Protein AF-A0A101AFB7-F1 (afdb_monomer_lite)

pLDDT: mean 89.63, std 10.82, range [35.12, 97.94]

Foldseek 3Di:
DAFFCALVNLLVDDLVVQLVLLCVQQVANVLSNVLSVPDDDPDLVRSLVSSLVVLVPDDPVSVQSSQVVDPAPLVPPLCVVLQVVLCVQQVTGDAADDDPDDPVNVSVVSVVLSPDDNVVSVVVRSVSSSVSSSVSSCRNNDPHVTPPPD

Radius of gyration: 16.58 Å; chains: 1; bounding box: 48×24×44 Å

Secondary structure (DSSP, 8-state):
---S--HHHHHHS-HHHHHHHHHHHHS-HHHHHHHHHSPPPSSHHHHHHHHHHHHHHS-HHHHHHHHHHS--GGGSTTTHHHHHHHHHHHSS------SS--HHHHHHHHHHHTTS-HHHHHHHHHHHHHHHHHHHHHHHH-STT-----

Structure (mmCIF, N/CA/C/O backbone):
data_AF-A0A101AFB7-F1
#
_entry.id   AF-A0A101AFB7-F1
#
loop_
_atom_site.group_PDB
_atom_site.id
_atom_site.type_symbol
_atom_site.label_atom_id
_atom_site.label_alt_id
_atom_site.label_comp_id
_atom_site.label_asym_id
_atom_site.label_entity_id
_atom_site.label_seq_id
_atom_site.pdbx_PDB_ins_code
_atom_site.Cartn_x
_atom_site.Cartn_y
_atom_site.Cartn_z
_atom_site.occupancy
_atom_site.B_iso_or_equiv
_atom_site.auth_seq_id
_atom_site.auth_comp_id
_atom_site.auth_asym_id
_atom_site.auth_atom_id
_atom_site.pdbx_PDB_model_num
ATOM 1 N N . MET A 1 1 ? 13.422 -8.293 1.065 1.00 60.72 1 MET A N 1
ATOM 2 C CA . MET A 1 1 ? 12.921 -7.009 0.537 1.00 60.72 1 MET A CA 1
ATOM 3 C C . MET A 1 1 ? 13.975 -6.408 -0.368 1.00 60.72 1 MET A C 1
ATOM 5 O O . MET A 1 1 ? 14.991 -5.926 0.121 1.00 60.72 1 MET A O 1
ATOM 9 N N . HIS A 1 2 ? 13.742 -6.484 -1.674 1.00 71.44 2 HIS A N 1
ATOM 10 C CA . HIS A 1 2 ? 14.530 -5.766 -2.673 1.00 71.44 2 HIS A CA 1
ATOM 11 C C . HIS A 1 2 ? 14.491 -4.256 -2.383 1.00 71.44 2 HIS A C 1
ATOM 13 O O . HIS A 1 2 ? 13.435 -3.726 -2.037 1.00 71.44 2 HIS A O 1
ATOM 19 N N . GLN A 1 3 ? 15.628 -3.572 -2.500 1.00 78.06 3 GLN A N 1
ATOM 20 C CA . GLN A 1 3 ? 15.722 -2.116 -2.379 1.00 78.06 3 GLN A CA 1
ATOM 21 C C . GLN A 1 3 ? 16.582 -1.590 -3.523 1.00 78.06 3 GLN A C 1
ATOM 23 O O . GLN A 1 3 ? 17.601 -2.201 -3.842 1.00 78.06 3 GLN A O 1
ATOM 28 N N . GLY A 1 4 ? 16.174 -0.477 -4.131 1.00 84.88 4 GLY A N 1
ATOM 29 C CA . GLY A 1 4 ? 17.001 0.212 -5.115 1.00 84.88 4 GLY A CA 1
ATOM 30 C C . GLY A 1 4 ? 17.164 -0.446 -6.481 1.00 84.88 4 GLY A C 1
ATOM 31 O O . GLY A 1 4 ? 18.159 -0.165 -7.138 1.00 84.88 4 GLY A O 1
ATOM 32 N N . ILE A 1 5 ? 16.257 -1.331 -6.908 1.00 89.44 5 ILE A N 1
ATOM 33 C CA . ILE A 1 5 ? 16.446 -2.100 -8.152 1.00 89.44 5 ILE A CA 1
ATOM 34 C C . ILE A 1 5 ? 16.411 -1.229 -9.415 1.00 89.44 5 ILE A C 1
ATOM 36 O O . ILE A 1 5 ? 16.959 -1.633 -10.430 1.00 89.44 5 ILE A O 1
ATOM 40 N N . GLY A 1 6 ? 15.773 -0.059 -9.364 1.00 91.56 6 GLY A N 1
ATOM 41 C CA . GLY A 1 6 ? 15.527 0.802 -10.516 1.00 91.56 6 GLY A CA 1
ATOM 42 C C . GLY A 1 6 ? 14.356 0.329 -11.384 1.00 91.56 6 GLY A C 1
ATOM 43 O O . GLY A 1 6 ? 14.082 -0.868 -11.524 1.00 91.56 6 GLY A O 1
ATOM 44 N N . LEU A 1 7 ? 13.650 1.284 -11.998 1.00 93.81 7 LEU A N 1
ATOM 45 C CA . LEU A 1 7 ? 12.508 0.993 -12.871 1.00 93.81 7 LEU A CA 1
ATOM 46 C C . LEU A 1 7 ? 12.906 0.196 -14.117 1.00 93.81 7 LEU A C 1
ATOM 48 O O . LEU A 1 7 ? 12.204 -0.738 -14.496 1.00 93.81 7 LEU A O 1
ATOM 52 N N . GLU A 1 8 ? 14.043 0.522 -14.733 1.00 93.06 8 GLU A N 1
ATOM 53 C CA . GLU A 1 8 ? 14.517 -0.177 -15.931 1.00 93.06 8 GLU A CA 1
ATOM 54 C C . GLU A 1 8 ? 14.802 -1.656 -15.653 1.00 93.06 8 GLU A C 1
ATOM 56 O O . GLU A 1 8 ? 14.323 -2.534 -16.377 1.00 93.06 8 GLU A O 1
ATOM 61 N N . ALA A 1 9 ? 15.508 -1.954 -14.558 1.00 92.88 9 ALA A N 1
ATOM 62 C CA . ALA A 1 9 ? 15.777 -3.335 -14.179 1.00 92.88 9 ALA A CA 1
ATOM 63 C C . ALA A 1 9 ? 14.485 -4.071 -13.808 1.00 92.88 9 ALA A C 1
ATOM 65 O O . ALA A 1 9 ? 14.324 -5.238 -14.168 1.00 92.88 9 ALA A O 1
ATOM 66 N N . PHE A 1 10 ? 13.542 -3.400 -13.132 1.00 95.38 10 PHE A N 1
ATOM 67 C CA . PHE A 1 10 ? 12.218 -3.962 -12.877 1.00 95.38 10 PHE A CA 1
ATOM 68 C C . PHE A 1 10 ? 11.484 -4.289 -14.183 1.00 95.38 10 PHE A C 1
ATOM 70 O O . PHE A 1 10 ? 10.972 -5.400 -14.317 1.00 95.38 10 PHE A O 1
ATOM 77 N N . ASN A 1 11 ? 11.485 -3.389 -15.168 1.00 96.50 11 ASN A N 1
ATOM 78 C CA . ASN A 1 11 ? 10.870 -3.595 -16.482 1.00 96.50 11 ASN A CA 1
ATOM 79 C C . ASN A 1 11 ? 11.475 -4.797 -17.229 1.00 96.50 11 ASN A C 1
ATOM 81 O O . ASN A 1 11 ? 10.730 -5.597 -17.793 1.00 96.50 11 ASN A O 1
ATOM 85 N N . ALA A 1 12 ? 12.795 -4.986 -17.164 1.00 95.81 12 ALA A N 1
ATOM 86 C CA . ALA A 1 12 ? 13.500 -6.088 -17.828 1.00 95.81 12 ALA A CA 1
ATOM 87 C C . ALA A 1 12 ? 13.488 -7.423 -17.048 1.00 95.81 12 ALA A C 1
ATOM 89 O O . ALA A 1 12 ? 13.929 -8.458 -17.554 1.00 95.81 12 ALA A O 1
ATOM 90 N N . MET A 1 13 ? 13.010 -7.430 -15.800 1.00 94.81 13 MET A N 1
ATOM 91 C CA . MET A 1 13 ? 13.120 -8.582 -14.902 1.00 94.81 13 MET A CA 1
ATOM 92 C C . MET A 1 13 ? 12.301 -9.803 -15.386 1.00 94.81 13 MET A C 1
ATOM 94 O O . MET A 1 13 ? 11.166 -9.651 -15.850 1.00 94.81 13 MET A O 1
ATOM 98 N N . PRO A 1 14 ? 12.775 -11.051 -15.203 1.00 97.00 14 PRO A N 1
ATOM 99 C CA . PRO A 1 14 ? 11.951 -12.232 -15.458 1.00 97.00 14 PRO A CA 1
ATOM 100 C C . PRO A 1 14 ? 10.661 -12.218 -14.626 1.00 97.00 14 PRO A C 1
ATOM 102 O O . PRO A 1 14 ? 10.700 -11.898 -13.437 1.00 97.00 14 PRO A O 1
ATOM 105 N N . MET A 1 15 ? 9.535 -12.631 -15.221 1.00 96.25 15 MET A N 1
ATOM 106 C CA . MET A 1 15 ? 8.194 -12.558 -14.612 1.00 96.25 15 MET A CA 1
ATOM 107 C C . MET A 1 15 ? 8.158 -13.038 -13.156 1.00 96.25 15 MET A C 1
ATOM 109 O O . MET A 1 15 ? 7.724 -12.310 -12.271 1.00 96.25 15 MET A O 1
ATOM 113 N N . ARG A 1 16 ? 8.691 -14.234 -12.877 1.00 95.69 16 ARG A N 1
ATOM 114 C CA . ARG A 1 16 ? 8.700 -14.811 -11.522 1.00 95.69 16 ARG A CA 1
ATOM 115 C C . ARG A 1 16 ? 9.414 -13.924 -10.497 1.00 95.69 16 ARG A C 1
ATOM 117 O O . ARG A 1 16 ? 8.958 -13.822 -9.362 1.00 95.69 16 ARG A O 1
ATOM 124 N N . ARG A 1 17 ? 10.529 -13.299 -10.886 1.00 95.25 17 ARG A N 1
ATOM 125 C CA . ARG A 1 17 ? 11.279 -12.392 -10.008 1.00 95.25 17 ARG A CA 1
ATOM 126 C C . ARG A 1 17 ? 10.527 -11.077 -9.804 1.00 95.25 17 ARG A C 1
ATOM 128 O O . ARG A 1 17 ? 10.471 -10.608 -8.675 1.00 95.25 17 ARG A O 1
ATOM 135 N N . ALA A 1 18 ? 9.895 -10.545 -10.850 1.00 96.62 18 ALA A N 1
ATOM 136 C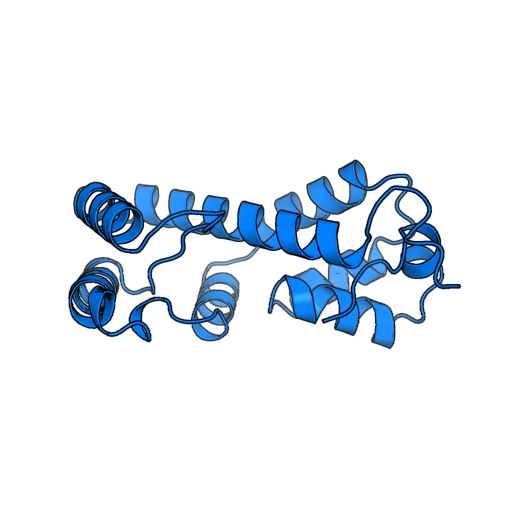 CA . ALA A 1 18 ? 9.111 -9.315 -10.758 1.00 96.62 18 ALA A CA 1
ATOM 137 C C . ALA A 1 18 ? 7.897 -9.475 -9.836 1.00 96.62 18 ALA A C 1
ATOM 139 O O . ALA A 1 18 ? 7.694 -8.654 -8.946 1.00 96.62 18 ALA A O 1
ATOM 140 N N . VAL A 1 19 ? 7.156 -10.580 -9.979 1.00 96.75 19 VAL A N 1
ATOM 141 C CA . VAL A 1 19 ? 6.048 -10.920 -9.073 1.00 96.75 19 VAL A CA 1
ATOM 142 C C . VAL A 1 19 ? 6.545 -11.012 -7.634 1.00 96.75 19 VAL A C 1
ATOM 144 O O . VAL A 1 19 ? 5.938 -10.438 -6.738 1.00 96.75 19 VAL A O 1
ATOM 147 N N . HIS A 1 20 ? 7.670 -11.692 -7.400 1.00 94.56 20 HIS A N 1
ATOM 148 C CA . HIS A 1 20 ? 8.226 -11.815 -6.056 1.00 94.56 20 HIS A CA 1
ATOM 149 C C . HIS A 1 20 ? 8.641 -10.456 -5.465 1.00 94.56 20 HIS A C 1
ATOM 151 O O . HIS A 1 20 ? 8.335 -10.181 -4.308 1.00 94.56 20 HIS A O 1
ATOM 157 N N . ALA A 1 21 ? 9.298 -9.593 -6.246 1.00 94.12 21 ALA A N 1
ATOM 158 C CA . ALA A 1 21 ? 9.712 -8.262 -5.798 1.00 94.12 21 ALA A CA 1
ATOM 159 C C . ALA A 1 21 ? 8.508 -7.394 -5.385 1.00 94.12 21 ALA A C 1
ATOM 161 O O . ALA A 1 21 ? 8.513 -6.791 -4.312 1.00 94.12 21 ALA A O 1
ATOM 162 N N . VAL A 1 22 ? 7.435 -7.402 -6.184 1.00 94.94 22 VAL A N 1
ATOM 163 C CA . VAL A 1 22 ? 6.203 -6.662 -5.867 1.00 94.94 22 VAL A CA 1
ATOM 164 C C . VAL A 1 22 ? 5.455 -7.288 -4.687 1.00 94.94 22 VAL A C 1
ATOM 166 O O . VAL A 1 22 ? 4.944 -6.567 -3.828 1.00 94.94 22 VAL A O 1
ATOM 169 N N . TYR A 1 23 ? 5.417 -8.619 -4.594 1.00 93.50 23 TYR A N 1
ATOM 170 C CA . TYR A 1 23 ? 4.774 -9.322 -3.483 1.00 93.50 23 TYR A CA 1
ATOM 171 C C . TYR A 1 23 ? 5.405 -8.964 -2.129 1.00 93.50 23 TYR A C 1
ATOM 173 O O . TYR A 1 23 ? 4.678 -8.736 -1.165 1.00 93.50 23 TYR A O 1
ATOM 181 N N . GLU A 1 24 ? 6.733 -8.811 -2.056 1.00 90.38 24 GLU A N 1
ATOM 182 C CA . GLU A 1 24 ? 7.414 -8.334 -0.840 1.00 90.38 24 GLU A CA 1
ATOM 183 C C . GLU A 1 24 ? 6.984 -6.915 -0.414 1.00 90.38 24 GLU A C 1
ATOM 185 O O . GLU A 1 24 ? 7.162 -6.540 0.747 1.00 90.38 24 GLU A O 1
ATOM 190 N N . CYS A 1 25 ? 6.422 -6.119 -1.330 1.00 90.62 25 CYS A N 1
ATOM 191 C CA . CYS A 1 25 ? 5.926 -4.778 -1.037 1.00 90.62 25 CYS A CA 1
ATOM 192 C C . CYS A 1 25 ? 4.475 -4.801 -0.537 1.00 90.62 25 CYS A C 1
ATOM 194 O O . CYS A 1 25 ? 4.163 -4.154 0.460 1.00 90.62 25 CYS A O 1
ATOM 196 N N . CYS A 1 26 ? 3.593 -5.548 -1.199 1.00 87.44 26 CYS A N 1
ATOM 197 C CA . CYS A 1 26 ? 2.145 -5.446 -0.986 1.00 87.44 26 CYS A CA 1
ATOM 198 C C . CYS A 1 26 ? 1.495 -6.641 -0.280 1.00 87.44 26 CYS A C 1
ATOM 200 O O . CYS A 1 26 ? 0.306 -6.582 0.021 1.00 87.44 26 CYS A O 1
ATOM 202 N N . CYS A 1 27 ? 2.228 -7.738 -0.053 1.00 87.19 27 CYS A N 1
ATOM 203 C CA . CYS A 1 27 ? 1.697 -8.996 0.493 1.00 87.19 27 CYS A CA 1
ATOM 204 C C . CYS A 1 27 ? 0.453 -9.525 -0.259 1.00 87.19 27 CYS A C 1
ATOM 206 O O . CYS A 1 27 ? -0.342 -10.273 0.303 1.00 87.19 27 CYS A O 1
ATOM 208 N N . CYS A 1 28 ? 0.276 -9.149 -1.530 1.00 88.44 28 CYS A N 1
ATOM 209 C CA . CYS A 1 28 ? -0.901 -9.466 -2.332 1.00 88.44 28 CYS A CA 1
ATOM 210 C C . CYS A 1 28 ? -0.477 -10.137 -3.641 1.00 88.44 28 CYS A C 1
ATOM 212 O O . CYS A 1 28 ? 0.100 -9.498 -4.519 1.00 88.44 28 CYS A O 1
ATOM 214 N N . VAL A 1 29 ? -0.757 -11.436 -3.783 1.00 89.56 29 VAL A N 1
ATOM 215 C CA . VAL A 1 29 ? -0.367 -12.200 -4.981 1.00 89.56 29 VAL A CA 1
ATOM 216 C C . VAL A 1 29 ? -1.085 -11.715 -6.249 1.00 89.56 29 VAL A C 1
ATOM 218 O O . VAL A 1 29 ? -0.386 -11.502 -7.241 1.00 89.56 29 VAL A O 1
ATOM 221 N N . PRO A 1 30 ? -2.419 -11.493 -6.261 1.00 90.94 30 PRO A N 1
ATOM 222 C CA . PRO A 1 30 ? -3.110 -10.992 -7.451 1.00 90.94 30 PRO A CA 1
ATOM 223 C C . PRO A 1 30 ? -2.555 -9.650 -7.933 1.00 90.94 30 PRO A C 1
ATOM 225 O O . PRO A 1 30 ? -2.174 -9.523 -9.094 1.00 90.94 30 PRO A O 1
ATOM 228 N N . LEU A 1 31 ? -2.407 -8.684 -7.022 1.00 92.75 31 LEU A N 1
ATOM 229 C CA . LEU A 1 31 ? -1.862 -7.364 -7.337 1.00 92.75 31 LEU A CA 1
ATOM 230 C C . LEU A 1 31 ? -0.421 -7.463 -7.855 1.00 92.75 31 LEU A C 1
ATOM 232 O O . LEU A 1 31 ? -0.074 -6.830 -8.850 1.00 92.75 31 LEU A O 1
ATOM 236 N N . ALA A 1 32 ? 0.416 -8.291 -7.223 1.00 95.25 32 ALA A N 1
ATOM 237 C CA . ALA A 1 32 ? 1.796 -8.485 -7.656 1.00 95.25 32 ALA A CA 1
ATOM 238 C C . ALA A 1 32 ? 1.905 -9.108 -9.053 1.00 95.25 32 ALA A C 1
ATOM 240 O O . ALA A 1 32 ? 2.785 -8.735 -9.831 1.00 95.25 32 ALA A O 1
ATOM 241 N N . ALA A 1 33 ? 1.012 -10.045 -9.375 1.00 95.62 33 ALA A N 1
ATOM 242 C CA . ALA A 1 33 ? 0.942 -10.658 -10.691 1.00 95.62 33 ALA A CA 1
ATOM 243 C C . ALA A 1 33 ? 0.526 -9.647 -11.766 1.00 95.62 33 ALA A C 1
ATOM 245 O O . ALA A 1 33 ? 1.200 -9.564 -12.792 1.00 95.62 33 ALA A O 1
ATOM 246 N N . GLU A 1 34 ? -0.522 -8.855 -11.522 1.00 97.00 34 GLU A N 1
ATOM 247 C CA . GLU A 1 34 ? -0.973 -7.842 -12.483 1.00 97.00 34 GLU A CA 1
ATOM 248 C C . GLU A 1 34 ? 0.078 -6.752 -12.701 1.00 97.00 34 GLU A C 1
ATOM 250 O O . GLU A 1 34 ? 0.450 -6.486 -13.845 1.00 97.00 34 GLU A O 1
ATOM 255 N N . LEU A 1 35 ? 0.681 -6.219 -11.633 1.00 97.00 35 LEU A N 1
ATOM 256 C CA . LEU A 1 35 ? 1.745 -5.223 -11.775 1.00 97.00 35 LEU A CA 1
ATOM 257 C C . LEU A 1 35 ? 2.947 -5.755 -12.562 1.00 97.00 35 LEU A C 1
ATOM 259 O O . LEU A 1 35 ? 3.521 -5.035 -13.379 1.00 97.00 35 LEU A O 1
ATOM 263 N N . ALA A 1 36 ? 3.331 -7.016 -12.355 1.00 97.44 36 ALA A N 1
ATOM 264 C CA . ALA A 1 36 ? 4.419 -7.627 -13.108 1.00 97.44 36 ALA A CA 1
ATOM 265 C C . ALA A 1 36 ? 4.060 -7.888 -14.583 1.00 97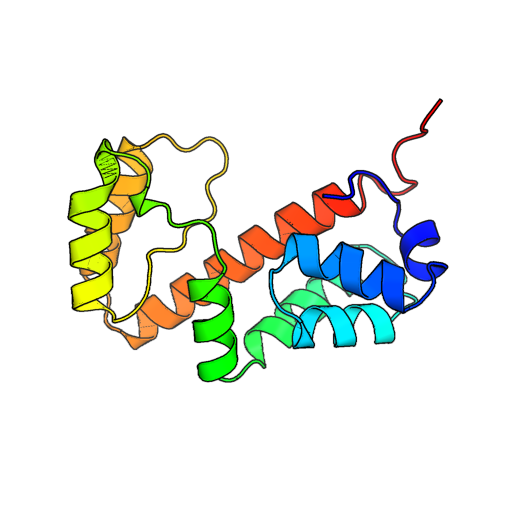.44 36 ALA A C 1
ATOM 267 O O . ALA A 1 36 ? 4.970 -7.910 -15.419 1.00 97.44 36 ALA A O 1
ATOM 268 N N . ARG A 1 37 ? 2.778 -8.083 -14.918 1.00 97.69 37 ARG A N 1
ATOM 269 C CA . ARG A 1 37 ? 2.300 -8.213 -16.305 1.00 97.69 37 ARG A CA 1
ATOM 270 C C . ARG A 1 37 ? 2.153 -6.873 -17.017 1.00 97.69 37 ARG A C 1
ATOM 272 O O . ARG A 1 37 ? 2.403 -6.836 -18.213 1.00 97.69 37 ARG A O 1
ATOM 279 N N . GLY A 1 38 ? 1.822 -5.801 -16.298 1.00 97.12 38 GLY A N 1
ATOM 280 C CA . GLY A 1 38 ? 1.667 -4.454 -16.862 1.00 97.12 38 GLY A CA 1
ATOM 281 C C . GLY A 1 38 ? 2.971 -3.781 -17.309 1.00 97.12 38 GLY A C 1
ATOM 282 O O . GLY A 1 38 ? 2.935 -2.709 -17.901 1.00 97.12 38 GLY A O 1
ATOM 283 N N . ARG A 1 39 ? 4.132 -4.400 -17.054 1.00 97.25 39 ARG A N 1
ATOM 284 C CA . ARG A 1 39 ? 5.428 -3.903 -17.538 1.00 97.25 39 ARG A CA 1
ATOM 285 C C . ARG A 1 39 ? 5.497 -3.941 -19.078 1.00 97.25 39 ARG A C 1
ATOM 287 O O . ARG A 1 39 ? 5.009 -4.901 -19.675 1.00 97.25 39 ARG A O 1
ATOM 294 N N . PRO A 1 40 ? 6.198 -2.990 -19.719 1.00 97.69 40 PRO A N 1
ATOM 295 C CA . PRO A 1 40 ? 7.009 -1.940 -19.102 1.00 97.69 40 PRO A CA 1
ATOM 296 C C . PRO A 1 40 ? 6.193 -0.712 -18.669 1.00 97.69 40 PRO A C 1
ATOM 298 O O . PRO A 1 40 ? 5.282 -0.288 -19.372 1.00 97.69 40 PRO A O 1
ATOM 301 N N . TYR A 1 41 ? 6.579 -0.101 -17.547 1.00 97.00 41 TYR A N 1
ATOM 302 C CA . TYR A 1 41 ? 6.067 1.210 -17.130 1.00 97.00 41 TYR A CA 1
ATOM 303 C C . TYR A 1 41 ? 7.026 2.327 -17.560 1.00 97.00 41 TYR A C 1
ATOM 305 O O . TYR A 1 41 ? 8.241 2.128 -17.458 1.00 97.00 41 TYR A O 1
ATOM 313 N N . PRO A 1 42 ? 6.515 3.489 -18.007 1.00 95.25 42 PRO A N 1
ATOM 314 C CA . PRO A 1 42 ? 7.354 4.601 -18.457 1.00 95.25 42 PRO A CA 1
ATOM 315 C C . PRO A 1 42 ? 8.029 5.357 -17.304 1.00 95.25 42 PRO A C 1
ATOM 317 O O . PRO A 1 42 ? 9.141 5.845 -17.468 1.00 95.25 42 PRO A O 1
ATOM 320 N N . ASP A 1 43 ? 7.380 5.429 -16.142 1.00 94.50 43 ASP A N 1
ATOM 321 C CA . ASP A 1 43 ? 7.842 6.158 -14.960 1.00 94.50 43 ASP A CA 1
ATOM 322 C C . ASP A 1 43 ? 7.294 5.520 -13.668 1.00 94.50 43 ASP A C 1
ATOM 324 O O . ASP A 1 43 ? 6.449 4.615 -13.690 1.00 94.50 43 ASP A O 1
ATOM 328 N N . HIS A 1 44 ? 7.804 5.973 -12.518 1.00 94.25 44 HIS A N 1
ATOM 329 C CA . HIS A 1 44 ? 7.343 5.504 -11.208 1.00 94.25 44 HIS A CA 1
ATOM 330 C C . HIS A 1 44 ? 5.865 5.831 -10.962 1.00 94.25 44 HIS A C 1
ATOM 332 O O . HIS A 1 44 ? 5.149 5.031 -10.359 1.00 94.25 44 HIS A O 1
ATOM 338 N N . GLU A 1 45 ? 5.397 6.994 -11.420 1.00 94.56 45 GLU A N 1
ATOM 339 C CA . GLU A 1 45 ? 4.028 7.453 -11.187 1.00 94.56 45 GLU A CA 1
ATOM 340 C C . GLU A 1 45 ? 3.000 6.526 -11.841 1.00 94.56 45 GLU A C 1
ATOM 342 O O . GLU A 1 45 ? 2.017 6.151 -11.203 1.00 94.56 45 GLU A O 1
ATOM 347 N N . SER A 1 46 ? 3.266 6.089 -13.069 1.00 96.88 46 SER A N 1
ATOM 348 C CA . SER A 1 46 ? 2.435 5.160 -13.828 1.00 96.88 46 SER A CA 1
ATOM 349 C C . SER A 1 46 ? 2.303 3.818 -13.115 1.00 96.88 46 SER A C 1
ATOM 351 O O . SER A 1 46 ? 1.194 3.296 -13.001 1.00 96.88 46 SER A O 1
ATOM 353 N N . LEU A 1 47 ? 3.407 3.294 -12.569 1.00 96.75 47 LEU A N 1
ATOM 354 C CA . LEU A 1 47 ? 3.397 2.070 -11.765 1.00 96.75 47 LEU A CA 1
ATOM 355 C C . LEU A 1 47 ? 2.589 2.259 -10.477 1.00 96.75 47 LEU A C 1
ATOM 357 O O . LEU A 1 47 ? 1.783 1.400 -10.128 1.00 96.75 47 LEU A O 1
ATOM 361 N N . PHE A 1 48 ? 2.781 3.371 -9.762 1.00 95.62 48 PHE A N 1
ATOM 362 C CA . PHE A 1 48 ? 2.049 3.620 -8.518 1.00 95.62 48 PHE A CA 1
ATOM 363 C C . PHE A 1 48 ? 0.552 3.815 -8.756 1.00 95.62 48 PHE A C 1
ATOM 365 O O . PHE A 1 48 ? -0.252 3.291 -7.993 1.00 95.62 48 PHE A O 1
ATOM 372 N N . ARG A 1 49 ? 0.172 4.516 -9.828 1.00 96.94 49 ARG A N 1
ATOM 373 C CA . ARG A 1 49 ? -1.230 4.695 -10.211 1.00 96.94 49 ARG A CA 1
ATOM 374 C C . ARG A 1 49 ? -1.892 3.356 -10.524 1.00 96.94 49 ARG A C 1
ATOM 376 O O . ARG A 1 49 ? -3.015 3.128 -10.085 1.00 96.94 49 ARG A O 1
ATOM 383 N N . GLU A 1 50 ? -1.197 2.478 -11.244 1.00 97.62 50 GLU A N 1
ATOM 384 C CA . GLU A 1 50 ? -1.684 1.122 -11.517 1.00 97.62 50 GLU A CA 1
ATOM 385 C C . GLU A 1 50 ? -1.815 0.309 -10.222 1.00 97.62 50 GLU A C 1
ATOM 387 O O . GLU A 1 50 ? -2.819 -0.362 -10.004 1.00 97.62 50 GLU A O 1
ATOM 392 N N . ALA A 1 51 ? -0.842 0.420 -9.312 1.00 96.56 51 ALA A N 1
ATOM 393 C CA . ALA A 1 51 ? -0.876 -0.267 -8.023 1.00 96.56 51 ALA A CA 1
ATOM 394 C C . ALA A 1 51 ? -2.080 0.162 -7.170 1.00 96.56 51 ALA A C 1
ATOM 396 O O . ALA A 1 51 ? -2.758 -0.691 -6.593 1.00 96.56 51 ALA A O 1
ATOM 397 N N . ASP A 1 52 ? -2.352 1.468 -7.117 1.00 95.94 52 ASP A N 1
ATOM 398 C CA . ASP A 1 52 ? -3.501 2.024 -6.408 1.00 95.94 52 ASP A CA 1
ATOM 399 C C . ASP A 1 52 ? -4.805 1.549 -7.068 1.00 95.94 52 ASP A C 1
ATOM 401 O O . ASP A 1 52 ? -5.666 0.988 -6.390 1.00 95.94 52 ASP A O 1
ATOM 405 N N . ALA A 1 53 ? -4.932 1.676 -8.394 1.00 96.38 53 ALA A N 1
ATOM 406 C CA . ALA A 1 53 ? -6.117 1.236 -9.135 1.00 96.38 53 ALA A CA 1
ATOM 407 C C . ALA A 1 53 ? -6.429 -0.253 -8.908 1.00 96.38 53 ALA A C 1
ATOM 409 O O . ALA A 1 53 ? -7.571 -0.611 -8.605 1.00 96.38 53 ALA A O 1
ATOM 410 N N . LEU A 1 54 ? -5.408 -1.113 -8.974 1.00 95.88 54 LEU A N 1
ATOM 411 C CA . LEU A 1 54 ? -5.545 -2.540 -8.705 1.00 95.88 54 LEU A CA 1
ATOM 412 C C . LEU A 1 54 ? -6.004 -2.793 -7.270 1.00 95.88 54 LEU A C 1
ATOM 414 O O . LEU A 1 54 ? -6.968 -3.530 -7.079 1.00 95.88 54 LEU A O 1
ATOM 418 N N . LEU A 1 55 ? -5.382 -2.155 -6.273 1.00 94.81 55 LEU A N 1
ATOM 419 C CA . LEU A 1 55 ? -5.766 -2.300 -4.866 1.00 94.81 55 LEU A CA 1
ATOM 420 C C . LEU A 1 55 ? -7.233 -1.910 -4.628 1.00 94.81 55 LEU A C 1
ATOM 422 O O . LEU A 1 55 ? -7.947 -2.632 -3.932 1.00 94.81 55 LEU A O 1
ATOM 426 N N . PHE A 1 56 ? -7.695 -0.803 -5.216 1.00 94.44 56 PHE A N 1
ATOM 427 C CA . PHE A 1 56 ? -9.087 -0.356 -5.089 1.00 94.44 56 PHE A CA 1
ATOM 428 C C . PHE A 1 56 ? -10.080 -1.233 -5.859 1.00 94.44 56 PHE A C 1
ATOM 430 O O . PHE A 1 56 ? -11.254 -1.272 -5.495 1.00 94.44 56 PHE A O 1
ATOM 437 N N . SER A 1 57 ? -9.625 -1.964 -6.879 1.00 94.31 57 SER A N 1
ATOM 438 C CA . SER A 1 57 ? -10.451 -2.935 -7.608 1.00 94.31 57 SER A CA 1
ATOM 439 C C . SER A 1 57 ? -10.590 -4.290 -6.900 1.00 94.31 57 SER A C 1
ATOM 441 O O . SER A 1 57 ? -11.447 -5.091 -7.277 1.00 94.31 57 SER A O 1
ATOM 443 N N . LEU A 1 58 ? -9.771 -4.568 -5.875 1.00 92.88 58 LEU A N 1
ATOM 444 C CA . LEU A 1 58 ? -9.830 -5.834 -5.146 1.00 92.88 58 LEU A CA 1
ATOM 445 C C . LEU A 1 58 ? -11.133 -5.970 -4.349 1.00 92.88 58 LEU A C 1
ATOM 447 O O . LEU A 1 58 ? -11.521 -5.091 -3.570 1.00 92.88 58 LEU A O 1
ATOM 451 N N . GLY A 1 59 ? -11.757 -7.141 -4.484 1.00 92.00 59 GLY A N 1
ATOM 452 C CA . GLY A 1 59 ? -12.878 -7.552 -3.645 1.00 92.00 59 GLY A CA 1
ATOM 453 C C . GLY A 1 59 ? -12.479 -7.717 -2.175 1.00 92.00 59 GLY A C 1
ATOM 454 O O . GLY A 1 59 ? -11.303 -7.892 -1.843 1.00 92.00 59 GLY A O 1
ATOM 455 N N . GLU A 1 60 ? -13.474 -7.691 -1.287 1.00 89.69 60 GLU A N 1
ATOM 456 C CA . GLU A 1 60 ? -13.261 -7.698 0.169 1.00 89.69 60 GLU A CA 1
ATOM 457 C C . GLU A 1 60 ? -12.462 -8.913 0.666 1.00 89.69 60 GLU A C 1
ATOM 459 O O . GLU A 1 60 ? -11.576 -8.751 1.495 1.00 89.69 60 GLU A O 1
ATOM 464 N N . GLU A 1 61 ? -12.675 -10.103 0.097 1.00 89.56 61 GLU A N 1
ATOM 465 C CA . GLU A 1 61 ? -11.954 -11.328 0.487 1.00 89.56 61 GLU A CA 1
ATOM 466 C C . GLU A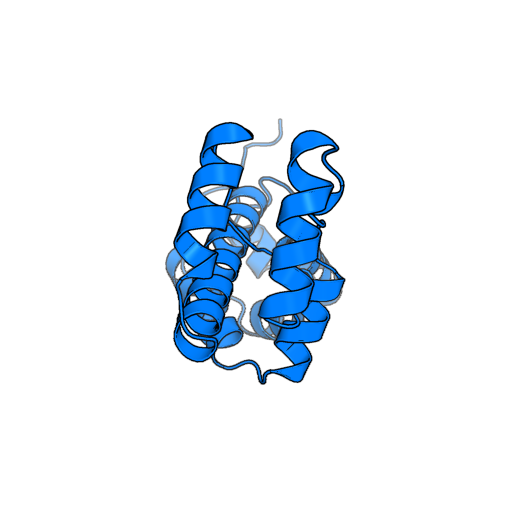 1 61 ? -10.436 -11.228 0.241 1.00 89.56 61 GLU A C 1
ATOM 468 O O . GLU A 1 61 ? -9.612 -11.666 1.052 1.00 89.56 61 GLU A O 1
ATOM 473 N N . SER A 1 62 ? -10.045 -10.598 -0.871 1.00 89.88 62 SER A N 1
ATOM 474 C CA . SER A 1 62 ? -8.632 -10.357 -1.173 1.00 89.88 62 SER A CA 1
ATOM 475 C C . SER A 1 62 ? -8.034 -9.344 -0.203 1.00 89.88 62 SER A C 1
ATOM 477 O O . SER A 1 62 ? -6.910 -9.531 0.256 1.00 89.88 62 SER A O 1
ATOM 479 N N . ILE A 1 63 ? -8.789 -8.302 0.150 1.00 91.69 63 ILE A N 1
ATOM 480 C CA . ILE A 1 63 ? -8.371 -7.322 1.155 1.00 91.69 63 ILE A CA 1
ATOM 481 C C . ILE A 1 63 ? -8.208 -7.981 2.527 1.00 91.69 63 ILE A C 1
ATOM 483 O O . ILE A 1 63 ? -7.195 -7.759 3.183 1.00 91.69 63 ILE A O 1
ATOM 487 N N . ASP A 1 64 ? -9.131 -8.839 2.948 1.00 90.12 64 ASP A N 1
ATOM 488 C CA . ASP A 1 64 ? -9.020 -9.530 4.235 1.00 90.12 64 ASP A CA 1
ATOM 489 C C . ASP A 1 64 ? -7.798 -10.454 4.282 1.00 90.12 64 ASP A C 1
ATOM 491 O O . ASP A 1 64 ? -7.080 -10.487 5.283 1.00 90.12 64 ASP A O 1
ATOM 495 N N . THR A 1 65 ? -7.491 -11.130 3.172 1.00 87.50 65 THR A N 1
ATOM 496 C CA . THR A 1 65 ? -6.261 -11.927 3.036 1.00 87.50 65 THR A CA 1
ATOM 497 C C . THR A 1 65 ? -5.009 -11.060 3.189 1.00 87.50 65 THR A C 1
ATOM 499 O O . THR A 1 65 ? -4.071 -11.435 3.896 1.00 87.50 65 THR A O 1
ATOM 502 N N . ILE A 1 66 ? -4.996 -9.873 2.570 1.00 87.75 66 ILE A N 1
ATOM 503 C CA . ILE A 1 66 ? -3.909 -8.899 2.732 1.00 87.75 66 ILE A CA 1
ATOM 504 C C . ILE A 1 66 ? -3.772 -8.516 4.208 1.00 87.75 66 ILE A C 1
ATOM 506 O O . ILE A 1 66 ? -2.678 -8.591 4.760 1.00 87.75 66 ILE A O 1
ATOM 510 N N . LEU A 1 67 ? -4.872 -8.166 4.877 1.00 86.94 67 LEU A N 1
ATOM 511 C CA . LEU A 1 67 ? -4.857 -7.746 6.280 1.00 86.94 67 LEU A CA 1
ATOM 512 C C . LEU A 1 67 ? -4.331 -8.830 7.226 1.00 86.94 67 LEU A C 1
ATOM 514 O O . LEU A 1 67 ? -3.614 -8.506 8.171 1.00 86.94 67 LEU A O 1
ATOM 518 N N . GLN A 1 68 ? -4.623 -10.105 6.960 1.00 83.69 68 GLN A N 1
ATOM 519 C CA . GLN A 1 68 ? -4.079 -11.227 7.734 1.00 83.69 68 GLN A CA 1
ATOM 520 C C . GLN A 1 68 ? -2.564 -11.399 7.551 1.00 83.69 68 GLN A C 1
ATOM 522 O O . GLN A 1 68 ? -1.875 -11.832 8.476 1.00 83.69 68 GLN A O 1
ATOM 527 N N . ALA A 1 69 ? -2.039 -11.065 6.370 1.00 80.12 69 ALA A N 1
ATOM 528 C CA . ALA A 1 69 ? -0.614 -11.148 6.066 1.00 80.12 69 ALA A CA 1
ATOM 529 C C . ALA A 1 69 ? 0.177 -9.907 6.519 1.00 80.12 69 ALA A C 1
ATOM 531 O O . ALA A 1 69 ? 1.407 -9.962 6.622 1.00 80.12 69 ALA A O 1
ATOM 532 N N . TYR A 1 70 ? -0.497 -8.780 6.775 1.00 75.94 70 TYR A N 1
ATOM 533 C CA . TYR A 1 70 ? 0.168 -7.547 7.182 1.00 75.94 70 TYR A CA 1
ATOM 534 C C . TYR A 1 70 ? 0.736 -7.642 8.603 1.00 75.94 70 TYR A C 1
ATOM 536 O O . TYR A 1 70 ? 0.139 -8.270 9.478 1.00 75.94 70 TYR A O 1
ATOM 544 N N . PRO A 1 71 ? 1.891 -6.998 8.871 1.00 72.06 71 PRO A N 1
ATOM 545 C CA . PRO A 1 71 ? 2.443 -6.948 10.216 1.00 72.06 71 PRO A CA 1
ATOM 546 C C . PRO A 1 71 ? 1.440 -6.341 11.203 1.00 72.06 71 PRO A C 1
ATOM 548 O O . PRO A 1 71 ? 1.058 -5.180 11.074 1.00 72.06 71 PRO A O 1
ATOM 551 N N . ASP A 1 72 ? 1.045 -7.133 12.198 1.00 75.62 72 ASP A N 1
ATOM 552 C CA . ASP A 1 72 ? 0.097 -6.709 13.226 1.00 75.62 72 ASP A CA 1
ATOM 553 C C . ASP A 1 72 ? 0.748 -5.694 14.174 1.00 75.62 72 ASP A C 1
ATOM 555 O O . ASP A 1 72 ? 1.673 -6.024 14.927 1.00 75.62 72 ASP A O 1
ATOM 559 N N . ILE A 1 73 ? 0.246 -4.456 14.155 1.00 77.69 73 ILE A N 1
ATOM 560 C CA . ILE A 1 73 ? 0.699 -3.389 15.053 1.00 77.69 73 ILE A CA 1
ATOM 561 C C . ILE A 1 73 ? 0.430 -3.736 16.527 1.00 77.69 73 ILE A C 1
ATOM 563 O O . ILE A 1 73 ? 1.173 -3.304 17.408 1.00 77.69 73 ILE A O 1
ATOM 567 N N . GLY A 1 74 ? -0.569 -4.587 16.789 1.00 74.12 74 GLY A N 1
ATOM 568 C CA . GLY A 1 74 ? -0.917 -5.099 18.111 1.00 74.12 74 GLY A CA 1
ATOM 569 C C . GLY A 1 74 ? 0.151 -6.001 18.734 1.00 74.12 74 GLY A C 1
ATOM 570 O O . GLY A 1 74 ? 0.059 -6.320 19.915 1.00 74.12 74 GLY A O 1
ATOM 571 N N . ARG A 1 75 ? 1.206 -6.378 17.992 1.00 78.94 75 ARG A N 1
ATOM 572 C CA . ARG A 1 75 ? 2.391 -7.040 18.569 1.00 78.94 75 ARG A CA 1
ATOM 573 C C . ARG A 1 75 ? 3.224 -6.112 19.456 1.00 78.94 75 ARG A C 1
ATOM 575 O O . ARG A 1 75 ? 4.034 -6.608 20.235 1.00 78.94 75 ARG A O 1
ATOM 582 N N . ARG A 1 76 ? 3.061 -4.786 19.349 1.00 83.56 76 ARG A N 1
ATOM 583 C CA . ARG A 1 76 ? 3.698 -3.837 20.273 1.00 83.56 76 ARG A CA 1
ATOM 584 C C . ARG A 1 76 ? 2.957 -3.881 21.616 1.00 83.56 76 ARG A C 1
ATOM 586 O O . ARG A 1 76 ? 1.752 -3.624 21.623 1.00 83.56 76 ARG A O 1
ATOM 593 N N . PRO A 1 77 ? 3.633 -4.153 22.751 1.00 82.75 77 PRO A N 1
ATOM 594 C CA . PRO A 1 77 ? 2.962 -4.319 24.043 1.00 82.75 77 PRO A CA 1
ATOM 595 C C . PRO A 1 77 ? 2.060 -3.141 24.444 1.00 82.75 77 PRO A C 1
ATOM 597 O O . PRO A 1 77 ? 0.968 -3.367 24.955 1.00 82.75 77 PRO A O 1
ATOM 600 N N . GLY A 1 78 ? 2.471 -1.900 24.152 1.00 86.44 78 GLY A N 1
ATOM 601 C CA . GLY A 1 78 ? 1.688 -0.692 24.450 1.00 86.44 78 GLY A CA 1
ATOM 602 C C . GLY A 1 78 ? 0.422 -0.514 23.603 1.00 86.44 78 GLY A C 1
ATOM 603 O O . GLY A 1 78 ? -0.449 0.269 23.966 1.00 86.44 78 GLY A O 1
ATOM 604 N N . LEU A 1 79 ? 0.288 -1.255 22.498 1.00 88.69 79 LEU A N 1
ATOM 605 C CA . LEU A 1 79 ? -0.822 -1.129 21.547 1.00 88.69 79 LEU A CA 1
ATOM 606 C C . LEU A 1 79 ? -1.776 -2.328 21.570 1.00 88.69 79 LEU A C 1
ATOM 608 O O . LEU A 1 79 ? -2.873 -2.237 21.023 1.00 88.69 79 LEU A O 1
ATOM 612 N N . ALA A 1 80 ? -1.377 -3.445 22.188 1.00 88.44 80 ALA A N 1
ATOM 613 C CA . ALA A 1 80 ? -2.083 -4.723 22.105 1.00 88.44 80 ALA A CA 1
ATOM 614 C C . ALA A 1 80 ? -3.562 -4.629 22.519 1.00 88.44 80 ALA A C 1
ATOM 616 O O . ALA A 1 80 ? -4.437 -5.095 21.790 1.00 88.44 80 ALA A O 1
ATOM 617 N N . GLY A 1 81 ? -3.853 -3.976 23.651 1.00 90.44 81 GLY A N 1
ATOM 618 C CA . GLY A 1 81 ? -5.222 -3.842 24.158 1.00 90.44 81 GLY A CA 1
ATOM 619 C C . GLY A 1 81 ? -6.126 -3.016 23.238 1.00 90.44 81 GLY A C 1
ATOM 620 O O . GLY A 1 81 ? -7.238 -3.433 22.919 1.00 90.44 81 GLY A O 1
ATOM 621 N N . THR A 1 82 ? -5.649 -1.865 22.762 1.00 90.94 82 THR A N 1
ATOM 622 C CA . THR A 1 82 ? -6.422 -1.002 21.853 1.00 90.94 82 THR A CA 1
ATOM 623 C C . THR A 1 82 ? -6.592 -1.661 20.485 1.00 90.94 82 THR A C 1
ATOM 625 O O . THR A 1 82 ? -7.693 -1.654 19.941 1.00 90.94 82 THR A O 1
ATOM 628 N N . ALA A 1 83 ? -5.548 -2.317 19.967 1.00 91.56 83 ALA A N 1
ATOM 629 C CA . ALA A 1 83 ? -5.604 -3.047 18.702 1.00 91.56 83 ALA A CA 1
ATOM 630 C C . ALA A 1 83 ? -6.598 -4.218 18.750 1.00 91.56 83 ALA A C 1
ATOM 632 O O . ALA A 1 83 ? -7.301 -4.469 17.769 1.00 91.56 83 ALA A O 1
ATOM 633 N N . GLN A 1 84 ? -6.696 -4.911 19.890 1.00 91.56 84 GLN A N 1
ATOM 634 C CA . GLN A 1 84 ? -7.702 -5.949 20.093 1.00 91.56 84 GLN A CA 1
ATOM 635 C C . GLN A 1 84 ? -9.120 -5.367 20.060 1.00 91.56 84 GLN A C 1
ATOM 637 O O . GLN A 1 84 ? -9.949 -5.851 19.293 1.00 91.56 84 GLN A O 1
ATOM 642 N N . ARG A 1 85 ? -9.387 -4.296 20.820 1.00 94.06 85 ARG A N 1
ATOM 643 C CA . ARG A 1 85 ? -10.706 -3.631 20.835 1.00 94.06 85 ARG A CA 1
ATOM 644 C C . ARG A 1 85 ? -11.109 -3.124 19.453 1.00 94.06 85 ARG A C 1
ATOM 646 O O . ARG A 1 85 ? -12.262 -3.255 19.057 1.00 94.06 85 ARG A O 1
ATOM 653 N N . TYR A 1 86 ? -10.149 -2.580 18.712 1.00 95.12 86 TYR A N 1
ATOM 654 C CA . TYR A 1 86 ? -10.354 -2.143 17.339 1.00 95.12 86 TYR A CA 1
ATOM 655 C C . TYR A 1 86 ? -10.791 -3.305 16.440 1.00 95.12 86 TYR A C 1
ATOM 657 O O . TYR A 1 86 ? -11.775 -3.199 15.709 1.00 95.12 86 TYR A O 1
ATOM 665 N N . ARG A 1 87 ? -10.091 -4.443 16.528 1.00 92.81 87 ARG A N 1
ATOM 666 C CA . ARG A 1 87 ? -10.408 -5.644 15.747 1.00 92.81 87 ARG A CA 1
ATOM 667 C C . ARG A 1 87 ? -11.772 -6.225 16.104 1.00 92.81 87 ARG A C 1
ATOM 669 O O . ARG A 1 87 ? -12.491 -6.644 15.207 1.00 92.81 87 ARG A O 1
ATOM 676 N N . GLU A 1 88 ? -12.126 -6.241 17.384 1.00 94.31 88 GLU A N 1
ATOM 677 C CA . GLU A 1 88 ? -13.444 -6.688 17.851 1.00 94.31 88 GLU A CA 1
ATOM 678 C C . GLU A 1 88 ? -14.571 -5.787 17.329 1.00 94.31 88 GLU A C 1
ATOM 680 O O . GLU A 1 88 ? -15.641 -6.285 16.992 1.00 94.31 88 GLU A O 1
ATOM 685 N N . HIS A 1 89 ? -14.328 -4.478 17.223 1.00 95.44 89 HIS A N 1
ATOM 686 C CA . HIS A 1 89 ? -15.326 -3.518 16.757 1.00 95.44 89 HIS A CA 1
ATOM 687 C C . HIS A 1 89 ? -15.523 -3.539 15.234 1.00 95.44 89 HIS A C 1
ATOM 689 O O . HIS A 1 89 ? -16.657 -3.593 14.765 1.00 95.44 89 HIS A O 1
ATOM 695 N N . PHE A 1 90 ? -14.434 -3.521 14.459 1.00 95.06 90 PHE A N 1
ATOM 696 C CA . PHE A 1 90 ? -14.493 -3.411 12.995 1.00 95.06 90 PHE A CA 1
ATOM 697 C C . PHE A 1 90 ? -14.389 -4.752 12.254 1.00 95.06 90 PHE A C 1
ATOM 699 O O . PHE A 1 90 ? -14.640 -4.812 11.052 1.00 95.06 90 PHE A O 1
ATOM 706 N N . GLY A 1 91 ? -13.999 -5.832 12.936 1.00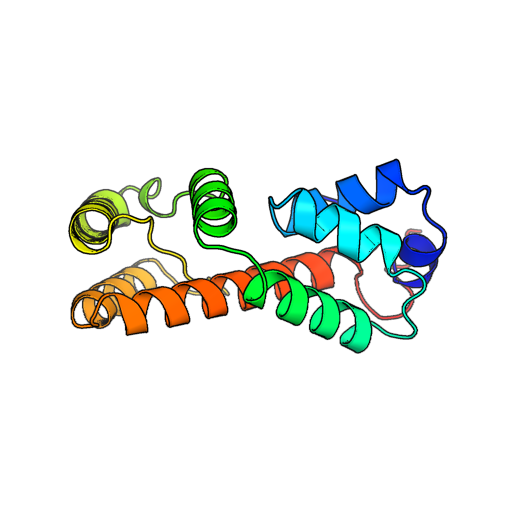 92.06 91 GLY A N 1
ATOM 707 C CA . GLY A 1 91 ? -13.802 -7.156 12.336 1.00 92.06 91 GLY A CA 1
ATOM 708 C C . GLY A 1 91 ? -12.474 -7.332 11.589 1.00 92.06 91 GLY A C 1
ATOM 709 O O . GLY A 1 91 ? -12.223 -8.401 11.039 1.00 92.06 91 GLY A O 1
ATOM 710 N N . PHE A 1 92 ? -11.596 -6.322 11.577 1.00 91.25 92 PHE A N 1
ATOM 711 C CA . PHE A 1 92 ? -10.282 -6.383 10.931 1.00 91.25 92 PHE A CA 1
ATOM 712 C C . PHE A 1 92 ? -9.201 -5.627 11.717 1.00 91.25 92 PHE A C 1
ATOM 714 O O . PHE A 1 92 ? -9.486 -4.814 12.594 1.00 91.25 92 PHE A O 1
ATOM 721 N N . GLY A 1 93 ? -7.930 -5.933 11.443 1.00 90.56 93 GLY A N 1
ATOM 722 C CA . GLY A 1 93 ? -6.795 -5.324 12.140 1.00 90.56 93 GLY A CA 1
ATOM 723 C C . GLY A 1 93 ? -6.604 -3.843 11.804 1.00 90.56 93 GLY A C 1
ATOM 724 O O . GLY A 1 93 ? -6.841 -3.417 10.677 1.00 90.56 93 GLY A O 1
ATOM 725 N N . PHE A 1 94 ? -6.126 -3.061 12.772 1.00 92.38 94 PHE A N 1
ATOM 726 C CA . PHE A 1 94 ? -5.778 -1.662 12.539 1.00 92.38 94 PHE A CA 1
ATOM 727 C C . PHE A 1 94 ? -4.622 -1.537 11.541 1.00 92.38 94 PHE A C 1
ATOM 729 O O . PHE A 1 94 ? -3.562 -2.139 11.725 1.00 92.38 94 PHE A O 1
ATOM 736 N N . VAL A 1 95 ? -4.812 -0.704 10.517 1.00 92.19 95 VAL A N 1
ATOM 737 C CA . VAL A 1 95 ? -3.782 -0.366 9.529 1.00 92.19 95 VAL A CA 1
ATOM 738 C C . VAL A 1 95 ? -3.566 1.135 9.525 1.00 92.19 95 VAL A C 1
ATOM 740 O O . VAL A 1 95 ? -4.517 1.913 9.423 1.00 92.19 95 VAL A O 1
ATOM 743 N N . MET A 1 96 ? -2.301 1.529 9.617 1.00 91.56 96 MET A N 1
ATOM 744 C CA . MET A 1 96 ? -1.855 2.909 9.517 1.00 91.56 96 MET A CA 1
ATOM 745 C C . MET A 1 96 ? -0.459 2.933 8.905 1.00 91.56 96 MET A C 1
ATOM 747 O O . MET A 1 96 ? 0.432 2.178 9.303 1.00 91.56 96 MET A O 1
ATOM 751 N N . PHE A 1 97 ? -0.263 3.815 7.939 1.00 90.62 97 PHE A N 1
ATOM 752 C CA . PHE A 1 97 ? 1.035 4.176 7.422 1.00 90.62 97 PHE A CA 1
ATOM 753 C C . PHE A 1 97 ? 1.797 4.956 8.492 1.00 90.62 97 PHE A C 1
ATOM 755 O O . PHE A 1 97 ? 1.564 6.140 8.734 1.00 90.62 97 PHE A O 1
ATOM 762 N N . VAL A 1 98 ? 2.727 4.261 9.141 1.00 84.75 98 VAL A N 1
ATOM 763 C CA . VAL A 1 98 ? 3.595 4.825 10.169 1.00 84.75 98 VAL A CA 1
ATOM 764 C C . VAL A 1 98 ? 4.891 5.323 9.527 1.00 84.75 98 VAL A C 1
ATOM 766 O O . VAL A 1 98 ? 5.712 4.533 9.063 1.00 84.75 98 VAL A O 1
ATOM 769 N N . ASN A 1 99 ? 5.084 6.640 9.477 1.00 80.81 99 ASN A N 1
ATOM 770 C CA . ASN A 1 99 ? 6.338 7.245 9.026 1.00 80.81 99 ASN A CA 1
ATOM 771 C C . ASN A 1 99 ? 6.835 8.244 10.070 1.00 80.81 99 ASN A C 1
ATOM 773 O O . ASN A 1 99 ? 6.420 9.398 10.066 1.00 80.81 99 ASN A O 1
ATOM 777 N N . GLY A 1 100 ? 7.687 7.775 10.984 1.00 79.81 100 GLY A N 1
ATOM 778 C CA . GLY A 1 100 ? 8.206 8.599 12.080 1.00 79.81 100 GLY A CA 1
ATOM 779 C C . GLY A 1 100 ? 7.192 8.908 13.187 1.00 79.81 100 GLY A C 1
ATOM 780 O O . GLY A 1 100 ? 7.424 9.828 13.960 1.00 79.81 100 GLY A O 1
ATOM 781 N N . VAL A 1 101 ? 6.086 8.161 13.263 1.00 82.88 101 VAL A N 1
ATOM 782 C CA . VAL A 1 101 ? 5.089 8.294 14.338 1.00 82.88 101 VAL A CA 1
ATOM 783 C C . VAL A 1 101 ? 5.470 7.421 15.534 1.00 82.88 101 VAL A C 1
ATOM 785 O O . VAL A 1 101 ? 5.932 6.286 15.360 1.00 82.88 101 VAL A O 1
ATOM 788 N N . ASP A 1 102 ? 5.280 7.955 16.736 1.00 89.31 102 ASP A N 1
ATOM 789 C CA . ASP A 1 102 ? 5.441 7.225 17.993 1.00 89.31 102 ASP A CA 1
ATOM 790 C C . ASP A 1 102 ? 4.169 6.436 18.366 1.00 89.31 102 ASP A C 1
ATOM 792 O O . ASP A 1 102 ? 3.142 6.501 17.684 1.00 89.31 102 ASP A O 1
ATOM 796 N N . ASP A 1 103 ? 4.252 5.641 19.434 1.00 89.56 103 ASP A N 1
ATOM 797 C CA . ASP A 1 103 ? 3.132 4.810 19.885 1.00 89.56 103 ASP A CA 1
ATOM 798 C C . ASP A 1 103 ? 1.953 5.656 20.416 1.00 89.56 103 ASP A C 1
ATOM 800 O O . ASP A 1 103 ? 0.803 5.255 20.234 1.00 89.56 103 ASP A O 1
ATOM 804 N N . ASP A 1 104 ? 2.196 6.843 20.983 1.00 91.69 104 ASP A N 1
ATOM 805 C CA . ASP A 1 104 ? 1.140 7.728 21.499 1.00 91.69 104 ASP A CA 1
ATOM 806 C C . ASP A 1 104 ? 0.289 8.308 20.361 1.00 91.69 104 ASP A C 1
ATOM 808 O O . ASP A 1 104 ? -0.943 8.320 20.429 1.00 91.69 104 ASP A O 1
ATOM 812 N N . GLN A 1 105 ? 0.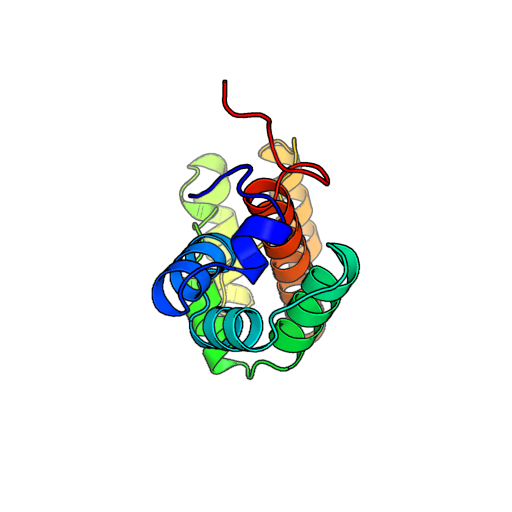926 8.716 19.263 1.00 92.12 105 GLN A N 1
ATOM 813 C CA . GLN A 1 105 ? 0.245 9.167 18.048 1.00 92.12 105 GLN A CA 1
ATOM 814 C C . GLN A 1 105 ? -0.580 8.045 17.411 1.00 92.12 105 GLN A C 1
ATOM 816 O O . GLN A 1 105 ? -1.693 8.279 16.926 1.00 92.12 105 GLN A O 1
ATOM 821 N N . VAL A 1 106 ? -0.064 6.813 17.433 1.00 92.75 106 VAL A N 1
ATOM 822 C CA . VAL A 1 106 ? -0.791 5.632 16.948 1.00 92.75 106 VAL A CA 1
ATOM 823 C C . VAL A 1 106 ? -2.016 5.365 17.825 1.00 92.75 106 VAL A C 1
ATOM 825 O O . VAL A 1 106 ? -3.105 5.150 17.291 1.00 92.75 106 VAL A O 1
ATOM 828 N N . LEU A 1 107 ? -1.875 5.423 19.154 1.00 93.56 107 LEU A N 1
ATOM 829 C CA . LEU A 1 107 ? -2.985 5.252 20.099 1.00 93.56 107 LEU A CA 1
ATOM 830 C C . LEU A 1 107 ? -4.057 6.328 19.933 1.00 93.56 107 LEU A C 1
ATOM 832 O O . LEU A 1 107 ? -5.246 6.001 19.926 1.00 93.56 107 LEU A O 1
ATOM 836 N N . ALA A 1 108 ? -3.652 7.589 19.770 1.00 94.44 108 ALA A N 1
ATOM 837 C CA . ALA A 1 108 ? -4.567 8.698 19.527 1.00 94.44 108 ALA A CA 1
ATOM 838 C C . ALA A 1 108 ? -5.341 8.497 18.217 1.00 94.44 108 ALA A C 1
ATOM 840 O O . ALA A 1 108 ? -6.567 8.565 18.214 1.00 94.44 108 ALA A O 1
ATOM 841 N N . THR A 1 109 ? -4.643 8.147 17.131 1.00 95.25 109 THR A N 1
ATOM 842 C CA . THR A 1 109 ? -5.265 7.879 15.823 1.00 95.25 109 THR A CA 1
ATOM 843 C C . THR A 1 109 ? -6.223 6.690 15.887 1.00 95.25 109 THR A C 1
ATOM 845 O O . THR A 1 109 ? -7.307 6.727 15.310 1.00 95.25 109 THR A O 1
ATOM 848 N N . MET A 1 110 ? -5.842 5.622 16.592 1.00 95.06 110 MET A N 1
ATOM 849 C CA . MET A 1 110 ? -6.697 4.451 16.770 1.00 95.06 110 MET A CA 1
ATOM 850 C C . MET A 1 110 ? -7.950 4.801 17.572 1.00 95.06 110 MET A C 1
ATOM 852 O O . MET A 1 110 ? -9.039 4.388 17.193 1.00 95.06 110 MET A O 1
ATOM 856 N N . SER A 1 111 ? -7.805 5.591 18.636 1.00 94.50 111 SER A N 1
ATOM 857 C CA . SER A 1 111 ? -8.924 6.033 19.475 1.00 94.50 111 SER A CA 1
ATOM 858 C C . SER A 1 111 ? -9.879 6.964 18.729 1.00 94.50 111 SER A C 1
ATOM 860 O O . SER A 1 111 ? -11.088 6.835 18.886 1.00 94.50 111 SER A O 1
ATOM 862 N N . ASP A 1 112 ? -9.360 7.866 17.895 1.00 96.50 112 ASP A N 1
ATOM 863 C CA . ASP A 1 112 ? -10.169 8.740 17.041 1.00 96.50 112 ASP A CA 1
ATOM 864 C C . ASP A 1 112 ? -10.999 7.917 16.045 1.00 96.50 112 ASP A C 1
ATOM 866 O O . ASP A 1 112 ? -12.226 8.024 16.006 1.00 96.50 112 ASP A O 1
ATOM 870 N N . ARG A 1 113 ? -10.349 6.974 15.352 1.00 97.06 113 ARG A N 1
ATOM 871 C CA . ARG A 1 113 ? -10.981 6.093 14.357 1.00 97.06 113 ARG A CA 1
ATOM 872 C C . ARG A 1 113 ? -12.047 5.157 14.920 1.00 97.06 113 ARG A C 1
ATOM 874 O O . ARG A 1 113 ? -12.917 4.735 14.169 1.00 97.06 113 ARG A O 1
ATOM 881 N N . MET A 1 114 ? -12.054 4.879 16.226 1.00 96.94 114 MET A N 1
ATOM 882 C CA . MET A 1 114 ? -13.136 4.115 16.873 1.00 96.94 114 MET A CA 1
ATOM 883 C C . MET A 1 114 ? -14.514 4.795 16.783 1.00 96.94 114 MET A C 1
ATOM 885 O O . MET A 1 114 ? -15.514 4.143 17.069 1.00 96.94 114 MET A O 1
ATOM 889 N N . HIS A 1 115 ? -14.588 6.078 16.411 1.00 96.88 115 HIS A N 1
ATOM 890 C CA . HIS A 1 115 ? -15.854 6.796 16.215 1.00 96.88 115 HIS A CA 1
ATOM 891 C C . HIS A 1 115 ? -16.398 6.698 14.782 1.00 96.88 115 HIS A C 1
ATOM 893 O O . HIS A 1 115 ? -17.507 7.167 14.523 1.00 96.88 115 HIS A O 1
ATOM 899 N N . ASN A 1 116 ? -15.635 6.118 13.852 1.00 97.94 116 ASN A N 1
ATOM 900 C CA . ASN A 1 116 ? -16.068 5.941 12.471 1.00 97.94 116 ASN A CA 1
ATOM 901 C C . ASN A 1 116 ? -17.117 4.833 12.359 1.00 97.94 116 ASN A C 1
ATOM 903 O O . ASN A 1 116 ? -17.077 3.835 13.078 1.00 97.94 116 ASN A O 1
ATOM 907 N N . ASP A 1 117 ? -18.017 4.963 11.386 1.00 97.75 117 ASP A N 1
ATOM 908 C CA . ASP A 1 117 ? -18.791 3.818 10.922 1.00 97.75 117 ASP A CA 1
ATOM 909 C C . ASP A 1 117 ? -17.896 2.829 10.145 1.00 97.75 117 ASP A C 1
ATOM 911 O O . ASP A 1 117 ? -16.806 3.166 9.667 1.00 97.75 117 ASP A O 1
ATOM 915 N N . ALA A 1 118 ? -18.367 1.588 10.002 1.00 94.88 118 ALA A N 1
ATOM 916 C CA . ALA A 1 118 ? -17.594 0.520 9.375 1.00 94.88 118 ALA A CA 1
ATOM 917 C C . ALA A 1 118 ? -17.240 0.797 7.902 1.00 94.88 118 ALA A C 1
ATOM 919 O O . ALA A 1 118 ? -16.176 0.376 7.449 1.00 94.88 118 ALA A O 1
ATOM 920 N N . GLU A 1 119 ? -18.090 1.502 7.147 1.00 95.19 119 GLU A N 1
ATOM 921 C CA . GLU A 1 119 ? -17.833 1.803 5.735 1.00 95.19 119 GLU A CA 1
ATOM 922 C C . GLU A 1 119 ? -16.726 2.855 5.596 1.00 95.19 119 GLU A C 1
ATOM 924 O O . GLU A 1 119 ? -15.787 2.683 4.810 1.00 95.19 119 GLU A O 1
ATOM 929 N N . THR A 1 120 ? -16.809 3.922 6.390 1.00 97.31 120 THR A N 1
ATOM 930 C CA . THR A 1 120 ? -15.785 4.965 6.478 1.00 97.31 120 THR A CA 1
ATOM 931 C C . THR A 1 120 ? -14.445 4.365 6.883 1.00 97.31 120 THR A C 1
ATOM 933 O O . THR A 1 120 ? -13.431 4.591 6.216 1.00 97.31 120 THR A O 1
ATOM 936 N N . GLU A 1 121 ? -14.435 3.524 7.915 1.00 97.19 121 GLU A N 1
ATOM 937 C CA . GLU A 1 121 ? -13.205 2.916 8.405 1.00 97.19 121 GLU A CA 1
ATOM 938 C C . GLU A 1 121 ? -12.597 1.936 7.389 1.00 97.19 121 GLU A C 1
ATOM 940 O O . GLU A 1 121 ? -11.383 1.896 7.178 1.00 97.19 121 GLU A O 1
ATOM 945 N N . ARG A 1 122 ? -13.435 1.207 6.646 1.00 94.56 122 ARG A N 1
ATOM 946 C CA . ARG A 1 122 ? -12.967 0.348 5.551 1.00 94.56 122 ARG A CA 1
ATOM 947 C C . ARG A 1 122 ? -12.290 1.154 4.437 1.00 94.56 122 ARG A C 1
ATOM 949 O O . ARG A 1 122 ? -11.279 0.706 3.890 1.00 94.56 122 ARG A O 1
ATOM 956 N N . LYS A 1 123 ? -12.807 2.343 4.102 1.00 95.31 123 LYS A N 1
ATOM 957 C CA . LYS A 1 123 ? -12.181 3.253 3.122 1.00 95.31 123 LYS A CA 1
ATOM 958 C C . LYS A 1 123 ? -10.844 3.786 3.634 1.00 95.31 123 LYS A C 1
ATOM 960 O O . LYS A 1 123 ? -9.862 3.762 2.893 1.00 95.31 123 LYS A O 1
ATOM 965 N N . ILE A 1 124 ? -10.785 4.211 4.898 1.00 96.50 124 ILE A N 1
ATOM 966 C CA . ILE A 1 124 ? -9.545 4.685 5.532 1.00 96.50 124 ILE A CA 1
ATOM 967 C C . ILE A 1 124 ? -8.486 3.582 5.511 1.00 96.50 124 ILE A C 1
ATOM 969 O O . ILE A 1 124 ? -7.374 3.811 5.044 1.00 96.50 124 ILE A O 1
ATOM 973 N N . MET A 1 125 ? -8.836 2.365 5.926 1.00 95.00 125 MET A N 1
ATOM 974 C CA . MET A 1 125 ? -7.932 1.215 5.897 1.00 95.00 125 MET A CA 1
ATOM 975 C C . MET A 1 125 ? -7.350 0.965 4.494 1.00 95.00 125 MET A C 1
ATOM 977 O O . MET A 1 125 ? -6.137 0.786 4.369 1.00 95.00 125 MET A O 1
ATOM 981 N N . ARG A 1 126 ? -8.169 1.017 3.431 1.00 95.12 126 ARG A N 1
ATOM 982 C CA . ARG A 1 126 ? -7.677 0.860 2.048 1.00 95.12 126 ARG A CA 1
ATOM 983 C C . ARG A 1 126 ? -6.710 1.971 1.645 1.00 95.12 126 ARG A C 1
ATOM 985 O O . ARG A 1 126 ? -5.676 1.684 1.045 1.00 95.12 126 ARG A O 1
ATOM 992 N N . ASN A 1 127 ? -7.007 3.215 2.013 1.00 95.62 127 ASN A N 1
ATOM 993 C CA . ASN A 1 127 ? -6.107 4.342 1.766 1.00 95.62 127 ASN A CA 1
ATOM 994 C C . ASN A 1 127 ? -4.767 4.159 2.495 1.00 95.62 127 ASN A C 1
ATOM 996 O O . ASN A 1 127 ? -3.707 4.421 1.928 1.00 95.62 127 ASN A O 1
ATOM 1000 N N . GLU A 1 128 ? -4.786 3.660 3.731 1.00 95.25 128 GLU A N 1
ATOM 1001 C CA . GLU A 1 128 ? -3.565 3.366 4.482 1.00 95.25 128 GLU A CA 1
ATOM 1002 C C . GLU A 1 128 ? -2.754 2.226 3.842 1.00 95.25 128 GLU A C 1
ATOM 1004 O O . GLU A 1 128 ? -1.530 2.337 3.723 1.00 95.25 128 GLU A O 1
ATOM 1009 N N . LEU A 1 129 ? -3.407 1.172 3.333 1.00 93.50 129 LEU A N 1
ATOM 1010 C CA . LEU A 1 129 ? -2.742 0.131 2.537 1.00 93.50 129 LEU A CA 1
ATOM 1011 C C . LEU A 1 129 ? -2.086 0.701 1.272 1.00 93.50 129 LEU A C 1
ATOM 1013 O O . LEU A 1 129 ? -0.933 0.365 0.995 1.00 93.50 129 LEU A O 1
ATOM 1017 N N . ALA A 1 130 ? -2.774 1.585 0.541 1.00 94.06 130 ALA A N 1
ATOM 1018 C CA . ALA A 1 130 ? -2.236 2.246 -0.650 1.00 94.06 130 ALA A CA 1
ATOM 1019 C C . ALA A 1 130 ? -0.959 3.035 -0.318 1.00 94.06 130 ALA A C 1
ATOM 1021 O O . ALA A 1 130 ? 0.085 2.853 -0.949 1.00 94.06 130 ALA A O 1
ATOM 1022 N N . ARG A 1 131 ? -0.988 3.829 0.762 1.00 93.56 131 ARG A N 1
ATOM 1023 C CA . ARG A 1 131 ? 0.176 4.591 1.249 1.00 93.56 131 ARG A CA 1
ATOM 1024 C C . ARG A 1 131 ? 1.348 3.683 1.626 1.00 93.56 131 ARG A C 1
ATOM 1026 O O . ARG A 1 131 ? 2.485 3.959 1.238 1.00 93.56 131 ARG A O 1
ATOM 1033 N N . ILE A 1 132 ? 1.086 2.583 2.339 1.00 92.06 132 ILE A N 1
ATOM 1034 C CA . ILE A 1 132 ? 2.115 1.597 2.707 1.00 92.06 132 ILE A CA 1
ATOM 1035 C C . ILE A 1 132 ? 2.719 0.944 1.457 1.00 92.06 132 ILE A C 1
ATOM 1037 O O . ILE A 1 132 ? 3.946 0.849 1.352 1.00 92.06 132 ILE A O 1
ATOM 1041 N N . ASN A 1 133 ? 1.881 0.519 0.510 1.00 92.25 133 ASN A N 1
ATOM 1042 C CA . ASN A 1 133 ? 2.316 -0.105 -0.739 1.00 92.25 133 ASN A CA 1
ATOM 1043 C C . ASN A 1 133 ? 3.184 0.838 -1.551 1.00 92.25 133 ASN A C 1
ATOM 1045 O O . ASN A 1 133 ? 4.291 0.463 -1.932 1.00 92.25 133 ASN A O 1
ATOM 1049 N N . ARG A 1 134 ? 2.730 2.078 -1.741 1.00 93.56 134 ARG A N 1
ATOM 1050 C CA . ARG A 1 134 ? 3.476 3.108 -2.460 1.00 93.56 134 ARG A CA 1
ATOM 1051 C C . ARG A 1 134 ? 4.845 3.354 -1.835 1.00 93.56 134 ARG A C 1
ATOM 1053 O O . ARG A 1 134 ? 5.845 3.322 -2.543 1.00 93.56 134 ARG A O 1
ATOM 1060 N N . ALA A 1 135 ? 4.920 3.513 -0.513 1.00 92.06 135 ALA A N 1
ATOM 1061 C CA . ALA A 1 135 ? 6.194 3.719 0.175 1.00 92.06 135 ALA A CA 1
ATOM 1062 C C . ALA A 1 135 ? 7.155 2.523 0.024 1.00 92.06 135 ALA A C 1
ATOM 1064 O O . ALA A 1 135 ? 8.367 2.700 -0.119 1.00 92.06 135 ALA A O 1
ATOM 1065 N N . ARG A 1 136 ? 6.632 1.290 0.041 1.00 92.31 136 ARG A N 1
ATOM 1066 C CA . ARG A 1 136 ? 7.441 0.077 -0.159 1.00 92.31 136 ARG A CA 1
ATOM 1067 C C . ARG A 1 136 ? 7.889 -0.084 -1.611 1.00 92.31 136 ARG A C 1
ATOM 1069 O O . ARG A 1 136 ? 9.058 -0.387 -1.825 1.00 92.31 136 ARG A O 1
ATOM 1076 N N . LEU A 1 137 ? 7.018 0.184 -2.583 1.00 94.00 137 LEU A N 1
ATOM 1077 C CA . LEU A 1 137 ? 7.356 0.180 -4.009 1.00 94.00 137 LEU A CA 1
ATOM 1078 C C . LEU A 1 137 ? 8.394 1.259 -4.335 1.00 94.00 137 LEU A C 1
ATOM 1080 O O . LEU A 1 137 ? 9.361 0.981 -5.033 1.00 94.00 137 LEU A O 1
ATOM 1084 N N . GLN A 1 138 ? 8.258 2.459 -3.766 1.00 92.81 138 GLN A N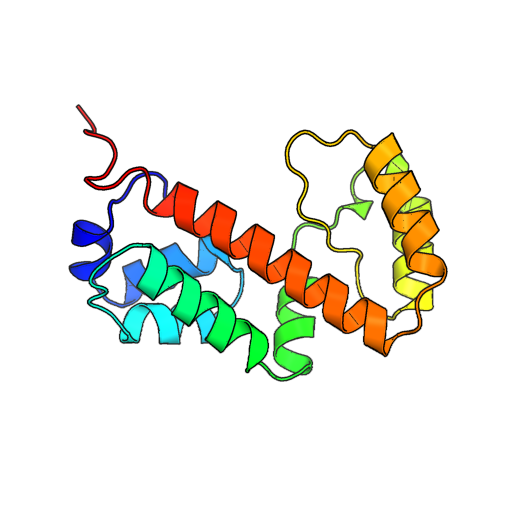 1
ATOM 1085 C CA . GLN A 1 138 ? 9.254 3.520 -3.905 1.00 92.81 138 GLN A CA 1
ATOM 1086 C C . GLN A 1 138 ? 10.620 3.086 -3.359 1.00 92.81 138 GLN A C 1
ATOM 1088 O O . GLN A 1 138 ? 11.637 3.303 -4.008 1.00 92.81 138 GLN A O 1
ATOM 1093 N N . ARG A 1 139 ? 10.663 2.416 -2.200 1.00 91.19 139 ARG A N 1
ATOM 1094 C CA . ARG A 1 139 ? 11.915 1.860 -1.659 1.00 91.19 139 ARG A CA 1
ATOM 1095 C C . ARG A 1 139 ? 12.476 0.730 -2.525 1.00 91.19 139 ARG A C 1
ATOM 1097 O O . ARG A 1 139 ? 13.690 0.642 -2.700 1.00 91.19 139 ARG A O 1
ATOM 1104 N N . MET A 1 140 ? 11.606 -0.131 -3.052 1.00 93.19 140 MET A N 1
ATOM 1105 C CA . MET A 1 140 ? 11.990 -1.214 -3.954 1.00 93.19 140 MET A CA 1
ATOM 1106 C C . MET A 1 140 ? 12.664 -0.658 -5.206 1.00 93.19 140 MET A C 1
ATOM 1108 O O . MET A 1 140 ? 13.730 -1.145 -5.562 1.00 93.19 140 MET A O 1
ATOM 1112 N N . LEU A 1 141 ? 12.076 0.362 -5.836 1.00 92.12 141 LEU A N 1
ATOM 1113 C CA . LEU A 1 141 ? 12.591 0.981 -7.057 1.00 92.12 141 LEU A CA 1
ATOM 1114 C C . LEU A 1 141 ? 13.815 1.869 -6.787 1.00 92.12 141 LEU A C 1
ATOM 1116 O O . LEU A 1 141 ? 14.753 1.849 -7.574 1.00 92.12 141 LEU A O 1
ATOM 1120 N N . GLY A 1 142 ? 13.863 2.574 -5.655 1.00 86.62 142 GLY A N 1
ATOM 1121 C CA . GLY A 1 142 ? 14.899 3.576 -5.391 1.00 86.62 142 GLY A CA 1
ATOM 1122 C C . GLY A 1 142 ? 14.653 4.886 -6.157 1.00 86.62 142 GLY A C 1
ATOM 1123 O O . GLY A 1 142 ? 13.541 5.113 -6.640 1.00 86.62 142 GLY A O 1
ATOM 1124 N N . PRO A 1 143 ? 15.651 5.785 -6.235 1.00 78.12 143 PRO A N 1
ATOM 1125 C CA . PRO A 1 143 ? 15.571 6.981 -7.078 1.00 78.12 143 PRO A CA 1
ATOM 1126 C C . PRO A 1 143 ? 15.476 6.604 -8.568 1.00 78.12 143 PRO A C 1
ATOM 1128 O O . PRO A 1 143 ? 15.786 5.475 -8.950 1.00 78.12 143 PRO A O 1
ATOM 1131 N N . GLU A 1 144 ? 15.039 7.535 -9.422 1.00 64.56 144 GLU A N 1
ATOM 1132 C CA . GLU A 1 144 ? 15.093 7.330 -10.878 1.00 64.56 144 GLU A CA 1
ATOM 1133 C C . GLU A 1 144 ? 16.547 7.056 -11.304 1.00 64.56 144 GLU A C 1
ATOM 1135 O O . GLU A 1 144 ? 17.439 7.837 -10.985 1.00 64.56 144 GLU A O 1
ATOM 1140 N N . GLY A 1 145 ? 16.786 5.909 -11.953 1.00 58.78 145 GLY A N 1
ATOM 1141 C CA . GLY A 1 145 ? 18.129 5.382 -12.254 1.00 58.78 145 GLY A CA 1
ATOM 1142 C C . GLY A 1 145 ? 18.628 4.267 -11.317 1.00 58.78 145 GLY A C 1
ATOM 1143 O O . GLY A 1 145 ? 19.595 3.591 -11.651 1.00 58.78 145 GLY A O 1
ATOM 1144 N N . GLY A 1 146 ? 17.939 3.999 -10.199 1.00 57.38 146 GLY A N 1
ATOM 1145 C CA . GLY A 1 146 ? 18.384 3.046 -9.172 1.00 57.38 146 GLY A CA 1
ATOM 1146 C C . GLY A 1 146 ? 19.475 3.628 -8.263 1.00 57.38 146 GLY A C 1
ATOM 1147 O O . GLY A 1 146 ? 19.940 4.746 -8.466 1.00 57.38 146 GLY A O 1
ATOM 1148 N N . TYR A 1 147 ? 19.874 2.897 -7.218 1.00 53.72 147 TYR A N 1
ATOM 1149 C CA . TYR A 1 147 ? 21.137 3.224 -6.547 1.00 53.72 147 TYR A CA 1
ATOM 1150 C C . TYR A 1 147 ? 22.268 2.611 -7.373 1.00 53.72 147 TYR A C 1
ATOM 1152 O O . TYR A 1 147 ? 22.230 1.410 -7.651 1.00 53.72 147 TYR A O 1
ATOM 1160 N N . ASP A 1 148 ? 23.257 3.422 -7.753 1.00 44.81 148 ASP A N 1
ATOM 1161 C CA . ASP A 1 148 ? 24.531 2.946 -8.285 1.00 44.81 148 ASP A CA 1
ATOM 1162 C C . ASP A 1 148 ? 25.176 2.030 -7.231 1.00 44.81 148 ASP A C 1
ATOM 1164 O O . ASP A 1 148 ? 25.844 2.488 -6.304 1.00 44.81 148 ASP A O 1
ATOM 1168 N N . ASN A 1 149 ? 24.915 0.727 -7.317 1.00 38.78 149 ASN A N 1
ATOM 1169 C CA . ASN A 1 149 ? 25.564 -0.262 -6.468 1.00 38.78 149 ASN A CA 1
ATOM 1170 C C . ASN A 1 149 ? 27.006 -0.436 -6.977 1.00 38.78 149 ASN A C 1
ATOM 1172 O O . ASN A 1 149 ? 27.248 -1.294 -7.828 1.00 38.78 149 ASN A O 1
ATOM 1176 N N . TRP A 1 150 ? 27.933 0.396 -6.488 1.00 35.12 150 TRP A N 1
ATOM 1177 C CA . TRP A 1 150 ? 29.384 0.162 -6.555 1.00 35.12 150 TRP A CA 1
ATOM 1178 C C . TRP A 1 150 ? 29.875 -0.485 -5.263 1.00 35.12 150 TRP A C 1
ATOM 1180 O O . TRP A 1 150 ? 29.517 0.023 -4.175 1.00 35.12 150 TRP A O 1
#

Sequence (150 aa):
MHQGIGLEAFNAMPMRRAVHAVYECCCCVPLAAELARGRPYPDHESLFREADALLFSLGEESIDTILQAYPDIGRRPGLAGTAQRYREHFGFGFVMFVNGVDDDQVLATMSDRMHNDAETERKIMRNELARINRARLQRMLGPEGGYDNW